Protein AF-A0A257X0N3-F1 (afdb_monomer)

Solvent-accessible surface area (backbone atoms only — not comparable to full-atom values): 8679 Å² total; per-residue (Å²): 99,72,48,79,52,80,58,44,54,53,43,71,97,50,69,66,50,40,52,50,29,27,50,37,21,27,49,42,13,68,72,66,23,26,45,32,34,62,52,40,80,41,34,26,38,21,41,20,48,51,27,13,46,76,48,73,23,52,75,47,61,56,64,61,88,92,50,68,88,67,71,74,70,57,48,59,53,55,50,52,50,54,50,50,35,42,70,70,61,78,46,66,76,75,59,66,41,79,26,59,92,53,72,47,47,69,58,52,51,51,52,55,46,33,34,74,74,68,77,37,52,72,71,61,57,60,55,57,44,74,28,71,44,54,66,63,43,49,51,53,42,54,50,36,64,74,69,67,67,59,79,88,84,85,133

Secondary structure (DSSP, 8-state):
-EEEE---SS--SSHHHHHHHHHHHHHHHHTT-EEEE----SHHHHHHHHHHHHTT--EEE---GGGTT--STHHHHHHHHHHHHHHTTS------EE-GGGTTHHHHHHHHHHHHTTSS-HHHHHTS-EESSHHHHHHHHHHHHHH--------

Sequence (155 aa):
MRVCVFCGSREGDRPLYRDAAAELGALIARAGHGVVYGGGNIGLMGIIADAALAAGGEVIGVIPRHLLDRGGFGTLDELCEILTWAQLGLHRKPCGVLNTEGYFDPLLAMFDHAVREGFLSIAHRQLMPSEHNAQRLLDRLLSAVVSGENSLHEA

Structure (mmCIF, N/CA/C/O backbone):
data_AF-A0A257X0N3-F1
#
_entry.id   AF-A0A257X0N3-F1
#
loop_
_atom_site.group_PDB
_atom_site.id
_atom_site.type_symbol
_atom_site.label_atom_id
_atom_site.label_alt_id
_atom_site.label_comp_id
_atom_site.label_asym_id
_atom_site.label_entity_id
_atom_site.label_seq_id
_atom_site.pdbx_PDB_ins_code
_atom_site.Cartn_x
_atom_site.Cartn_y
_atom_site.Cartn_z
_atom_site.occupancy
_atom_site.B_iso_or_equiv
_atom_site.auth_seq_id
_atom_site.auth_comp_id
_atom_site.auth_asym_id
_atom_site.auth_atom_id
_atom_site.pdbx_PDB_model_num
ATOM 1 N N . MET A 1 1 ? -7.033 3.189 15.914 1.00 91.25 1 MET A N 1
ATOM 2 C CA . MET A 1 1 ? -5.971 3.885 15.142 1.00 91.25 1 MET A CA 1
ATOM 3 C C . MET A 1 1 ? -6.415 3.993 13.689 1.00 91.25 1 MET A C 1
ATOM 5 O O . MET A 1 1 ? -7.530 3.575 13.396 1.00 91.25 1 MET A O 1
ATOM 9 N N . ARG A 1 2 ? -5.596 4.561 12.797 1.00 95.50 2 ARG A N 1
ATOM 10 C CA . ARG A 1 2 ? -5.898 4.624 11.361 1.00 95.50 2 ARG A CA 1
ATOM 11 C C . ARG A 1 2 ? -4.716 4.134 10.533 1.00 95.50 2 ARG A C 1
ATOM 13 O O . ARG A 1 2 ? -3.578 4.443 10.880 1.00 95.50 2 ARG A O 1
ATOM 20 N N . VAL A 1 3 ? -5.002 3.403 9.462 1.00 97.12 3 VAL A N 1
ATOM 21 C CA . VAL A 1 3 ? -4.021 2.901 8.495 1.00 97.12 3 VAL A CA 1
ATOM 22 C C . VAL A 1 3 ? -4.143 3.726 7.218 1.00 97.12 3 VAL A C 1
ATOM 24 O O . VAL A 1 3 ? -5.235 3.848 6.668 1.00 97.12 3 VAL A O 1
ATOM 27 N N . CYS A 1 4 ? -3.032 4.319 6.775 1.00 97.31 4 CYS A N 1
ATOM 28 C CA . CYS A 1 4 ? -2.969 5.019 5.493 1.00 97.31 4 CYS A CA 1
ATOM 29 C C . CYS A 1 4 ? -2.745 3.995 4.379 1.00 97.31 4 CYS A C 1
ATOM 31 O O . CYS A 1 4 ? -1.809 3.203 4.483 1.00 97.31 4 CYS A O 1
ATOM 33 N N . VAL A 1 5 ? -3.580 4.001 3.341 1.00 96.88 5 VAL A N 1
ATOM 34 C CA . VAL A 1 5 ? -3.462 3.073 2.212 1.00 96.88 5 VAL A CA 1
ATOM 35 C C . VAL A 1 5 ? -3.337 3.836 0.902 1.00 96.88 5 VAL A C 1
ATOM 37 O O . VAL A 1 5 ? -4.211 4.624 0.540 1.00 96.88 5 VAL A O 1
ATOM 40 N N . PHE A 1 6 ? -2.269 3.532 0.169 1.00 94.25 6 PHE A N 1
ATOM 41 C CA . PHE A 1 6 ? -2.059 3.952 -1.211 1.00 94.25 6 PHE A CA 1
ATOM 42 C C . PHE A 1 6 ? -2.362 2.767 -2.126 1.00 94.25 6 PHE A C 1
ATOM 44 O O . PHE A 1 6 ? -1.780 1.692 -1.978 1.00 94.25 6 PHE A O 1
ATOM 51 N N . CYS A 1 7 ? -3.304 2.930 -3.050 1.00 93.12 7 CYS A N 1
ATOM 52 C CA . CYS A 1 7 ? -3.652 1.901 -4.027 1.00 93.12 7 CYS A CA 1
ATOM 53 C C . CYS A 1 7 ? -4.192 2.543 -5.308 1.00 93.12 7 CYS A C 1
ATOM 55 O O . CYS A 1 7 ? -4.505 3.731 -5.339 1.00 93.12 7 CYS A O 1
ATOM 57 N N . GLY A 1 8 ? -4.256 1.767 -6.390 1.00 90.19 8 GLY A N 1
ATOM 58 C CA . GLY A 1 8 ? -4.599 2.299 -7.705 1.00 90.19 8 GLY A CA 1
ATOM 59 C C . GLY A 1 8 ? -6.065 2.725 -7.834 1.00 90.19 8 GLY A C 1
ATOM 60 O O . GLY A 1 8 ? -6.976 2.048 -7.361 1.00 90.19 8 GLY A O 1
ATOM 61 N N . SER A 1 9 ? -6.311 3.789 -8.600 1.00 89.38 9 SER A N 1
ATOM 62 C CA . SER A 1 9 ? -7.657 4.189 -9.050 1.00 89.38 9 SER A CA 1
ATOM 63 C C . SER A 1 9 ? -8.204 3.326 -10.201 1.00 89.38 9 SER A C 1
ATOM 65 O O . SER A 1 9 ? -9.287 3.573 -10.727 1.00 89.38 9 SER A O 1
ATOM 67 N N . ARG A 1 10 ? -7.475 2.268 -10.576 1.00 90.88 10 ARG A N 1
ATOM 68 C CA . ARG A 1 10 ? -7.907 1.179 -11.463 1.00 90.88 10 ARG A CA 1
ATOM 69 C C . ARG A 1 10 ? -7.787 -0.139 -10.712 1.00 90.88 10 ARG A C 1
ATOM 71 O O . ARG A 1 10 ? -6.924 -0.269 -9.856 1.00 90.88 10 ARG A O 1
ATOM 78 N N . GLU A 1 11 ? -8.607 -1.115 -11.074 1.00 92.94 11 GLU A N 1
ATOM 79 C CA . GLU A 1 11 ? -8.633 -2.438 -10.427 1.00 92.94 11 GLU A CA 1
ATOM 80 C C . GLU A 1 11 ? -7.494 -3.355 -10.882 1.00 92.94 11 GLU A C 1
ATOM 82 O O . GLU A 1 11 ? -7.155 -4.310 -10.193 1.00 92.94 11 GLU A O 1
ATOM 87 N N . GLY A 1 12 ? -6.903 -3.053 -12.041 1.00 90.75 12 GLY A N 1
ATOM 88 C CA . GLY A 1 12 ? -6.045 -3.980 -12.772 1.00 90.75 12 GLY A CA 1
ATOM 89 C C . GLY A 1 12 ? -6.859 -4.986 -13.591 1.00 90.75 12 GLY A C 1
ATOM 90 O O . GLY A 1 12 ? -8.086 -5.013 -13.534 1.00 90.75 12 GLY A O 1
ATOM 91 N N . ASP A 1 13 ? -6.162 -5.807 -14.375 1.00 92.44 13 ASP A N 1
ATOM 92 C CA . ASP A 1 13 ? -6.803 -6.755 -15.301 1.00 92.44 13 ASP A CA 1
ATOM 93 C C . ASP A 1 13 ? -7.111 -8.114 -14.648 1.00 92.44 13 ASP A C 1
ATOM 95 O O . ASP A 1 13 ? -7.796 -8.954 -15.230 1.00 92.44 13 ASP A O 1
ATOM 99 N N . ARG A 1 14 ? -6.591 -8.354 -13.435 1.00 94.75 14 ARG A N 1
ATOM 100 C CA . ARG A 1 14 ? -6.775 -9.603 -12.684 1.00 94.75 14 ARG A CA 1
ATOM 101 C C . ARG A 1 14 ? -7.638 -9.350 -11.437 1.00 94.75 14 ARG A C 1
ATOM 103 O O . ARG A 1 14 ? -7.314 -8.449 -10.664 1.00 94.75 14 ARG A O 1
ATOM 110 N N . PRO A 1 15 ? -8.671 -10.174 -11.174 1.00 95.12 15 PRO A N 1
ATOM 111 C CA . PRO A 1 15 ? -9.619 -9.953 -10.072 1.00 95.12 15 PRO A CA 1
ATOM 112 C C . PRO A 1 15 ? -8.977 -10.026 -8.680 1.00 95.12 15 PRO A C 1
ATOM 114 O O . PRO A 1 15 ? -9.417 -9.349 -7.760 1.00 95.12 15 PRO A O 1
ATOM 117 N N . LEU A 1 16 ? -7.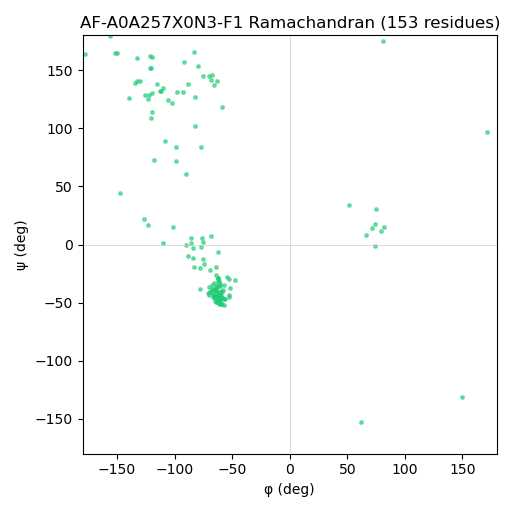873 -10.762 -8.545 1.00 95.56 16 LEU A N 1
ATOM 118 C CA . LEU A 1 16 ? -7.134 -10.906 -7.289 1.00 95.56 16 LEU A CA 1
ATOM 119 C C . LEU A 1 16 ? -6.709 -9.580 -6.641 1.00 95.56 16 LEU A C 1
ATOM 121 O O . LEU A 1 16 ? -6.569 -9.519 -5.424 1.00 95.56 16 LEU A O 1
ATOM 125 N N . TYR A 1 17 ?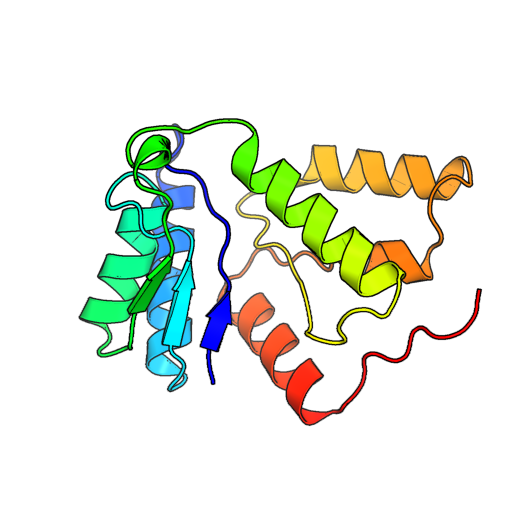 -6.493 -8.514 -7.421 1.00 96.44 17 TYR A N 1
ATOM 126 C CA . TYR A 1 17 ? -6.135 -7.210 -6.859 1.00 96.44 17 TYR A CA 1
ATOM 127 C C . TYR A 1 17 ? -7.326 -6.579 -6.139 1.00 96.44 17 TYR A C 1
ATOM 129 O O . TYR A 1 17 ? -7.173 -6.050 -5.037 1.00 96.44 17 TYR A O 1
ATOM 137 N N . ARG A 1 18 ? -8.521 -6.692 -6.733 1.00 96.88 18 ARG A N 1
ATOM 138 C CA . ARG A 1 18 ? -9.785 -6.304 -6.102 1.00 96.88 18 ARG A CA 1
ATOM 139 C C . ARG A 1 18 ? -10.021 -7.128 -4.840 1.00 96.88 18 ARG A C 1
ATOM 141 O O . ARG A 1 18 ? -10.339 -6.545 -3.808 1.00 96.88 18 ARG A O 1
ATOM 148 N N . ASP A 1 19 ? -9.823 -8.443 -4.904 1.00 97.62 19 ASP A N 1
ATOM 149 C CA . ASP A 1 19 ? -10.033 -9.328 -3.753 1.00 97.62 19 ASP A CA 1
ATOM 150 C C . ASP A 1 19 ? -9.089 -8.971 -2.596 1.00 97.62 19 ASP A C 1
ATOM 152 O O . ASP A 1 19 ? -9.535 -8.817 -1.460 1.00 97.62 19 ASP A O 1
ATOM 156 N N . ALA A 1 20 ? -7.808 -8.730 -2.889 1.00 97.75 20 ALA A N 1
ATOM 157 C CA . ALA A 1 20 ? -6.817 -8.321 -1.896 1.00 97.75 20 ALA A CA 1
ATOM 158 C C . ALA A 1 20 ? -7.122 -6.943 -1.278 1.00 97.75 20 ALA A C 1
ATOM 160 O O . ALA A 1 20 ? -6.969 -6.758 -0.069 1.00 97.75 20 ALA A O 1
ATOM 161 N N . ALA A 1 21 ? -7.576 -5.973 -2.081 1.00 97.94 21 ALA A N 1
ATOM 162 C CA . ALA A 1 21 ? -7.979 -4.658 -1.584 1.00 97.94 21 ALA A CA 1
ATOM 163 C C . ALA A 1 21 ? -9.215 -4.750 -0.675 1.00 97.94 21 ALA A C 1
ATOM 165 O O . ALA A 1 21 ? -9.236 -4.148 0.401 1.00 97.94 21 ALA A O 1
ATOM 166 N N . ALA A 1 22 ? -10.218 -5.539 -1.072 1.00 98.44 22 ALA A N 1
ATOM 167 C CA . ALA A 1 22 ? -11.415 -5.766 -0.272 1.00 98.44 22 ALA A CA 1
ATOM 168 C C . ALA A 1 22 ? -11.085 -6.487 1.045 1.00 98.44 22 ALA A C 1
ATOM 170 O O . ALA A 1 22 ? -11.547 -6.083 2.114 1.00 98.44 22 ALA A O 1
ATOM 171 N N . GLU A 1 23 ? -10.247 -7.526 0.984 1.00 98.56 23 GLU A N 1
ATOM 172 C CA . GLU A 1 23 ? -9.781 -8.257 2.161 1.00 98.56 23 GLU A CA 1
ATOM 173 C C . GLU A 1 23 ? -9.085 -7.313 3.146 1.00 98.56 23 GLU A C 1
ATOM 175 O O . GLU A 1 23 ? -9.481 -7.250 4.312 1.00 98.56 23 GLU A O 1
ATOM 180 N N . LEU A 1 24 ? -8.104 -6.533 2.680 1.00 98.56 24 LEU A N 1
ATOM 181 C CA . LEU A 1 24 ? -7.351 -5.611 3.526 1.00 98.56 24 LEU A CA 1
ATOM 182 C C . LEU A 1 24 ? -8.259 -4.567 4.195 1.00 98.56 24 LEU A C 1
ATOM 184 O O . LEU A 1 24 ? -8.147 -4.352 5.402 1.00 98.56 24 LEU A O 1
ATOM 188 N N . GLY A 1 25 ? -9.180 -3.951 3.447 1.00 98.50 25 GLY A N 1
ATOM 189 C CA . GLY A 1 25 ? -10.117 -2.962 3.995 1.00 98.50 25 GLY A CA 1
ATOM 190 C C . GLY A 1 25 ? -10.997 -3.546 5.097 1.00 98.50 25 GLY A C 1
ATOM 191 O O . GLY A 1 25 ? -11.113 -2.977 6.186 1.00 98.50 25 GLY A O 1
ATOM 192 N N . ALA A 1 26 ? -11.553 -4.734 4.855 1.00 98.81 26 ALA A N 1
ATOM 193 C CA . ALA A 1 26 ? -12.382 -5.421 5.834 1.00 98.81 26 ALA A CA 1
ATOM 194 C C . ALA A 1 26 ? -11.579 -5.878 7.067 1.00 98.81 26 ALA A C 1
ATOM 196 O O . ALA A 1 26 ? -12.099 -5.851 8.182 1.00 98.81 26 ALA A O 1
ATOM 197 N N . LEU A 1 27 ? -10.317 -6.284 6.898 1.00 98.69 27 LEU A N 1
ATOM 198 C CA . LEU A 1 27 ? -9.428 -6.646 8.005 1.00 98.69 27 LEU A CA 1
ATOM 199 C C . LEU A 1 27 ? -9.084 -5.449 8.893 1.00 98.69 27 LEU A C 1
ATOM 201 O O . LEU A 1 27 ? -9.192 -5.560 10.114 1.00 98.69 27 LEU A O 1
ATOM 205 N N . ILE A 1 28 ? -8.743 -4.300 8.301 1.00 98.56 28 ILE A N 1
ATOM 206 C CA . ILE A 1 28 ? -8.471 -3.059 9.044 1.00 98.56 28 ILE A CA 1
ATOM 207 C C . ILE A 1 28 ? -9.687 -2.679 9.902 1.00 98.56 28 ILE A C 1
ATOM 209 O O . ILE A 1 28 ? -9.546 -2.423 11.100 1.00 98.56 28 ILE A O 1
ATOM 213 N N . ALA A 1 29 ? -10.885 -2.712 9.312 1.00 98.44 29 ALA A N 1
ATOM 214 C CA . ALA A 1 29 ? -12.131 -2.408 10.010 1.00 98.44 29 ALA A CA 1
ATOM 215 C C . ALA A 1 29 ? -12.433 -3.406 11.140 1.00 98.44 29 ALA A C 1
ATOM 217 O O . ALA A 1 29 ? -12.695 -2.994 12.271 1.00 98.44 29 ALA A O 1
ATOM 218 N N . ARG A 1 30 ? -12.331 -4.717 10.874 1.00 98.31 30 ARG A N 1
ATOM 219 C CA . ARG A 1 30 ? -12.552 -5.770 11.884 1.00 98.31 30 ARG A CA 1
ATOM 220 C C . ARG A 1 30 ? -11.554 -5.711 13.040 1.00 98.31 30 ARG A C 1
ATOM 222 O O . ARG A 1 30 ? -11.913 -6.071 14.157 1.00 98.31 30 ARG A O 1
ATOM 229 N N . ALA A 1 31 ? -10.341 -5.219 12.799 1.00 97.44 31 ALA A N 1
ATOM 230 C CA . ALA A 1 31 ? -9.349 -4.945 13.838 1.00 97.44 31 ALA A CA 1
ATOM 231 C C . ALA A 1 31 ? -9.653 -3.670 14.663 1.00 97.44 31 ALA A C 1
ATOM 233 O O . ALA A 1 31 ? -8.877 -3.296 15.542 1.00 97.44 31 ALA A O 1
ATOM 234 N N . GLY A 1 32 ? -10.769 -2.978 14.404 1.00 97.81 32 GLY A N 1
ATOM 235 C CA . GLY A 1 32 ? -11.155 -1.752 15.107 1.00 97.81 32 GLY A CA 1
ATOM 236 C C . GLY A 1 32 ? -10.331 -0.533 14.684 1.00 97.81 32 GLY A C 1
ATOM 237 O O . GLY A 1 32 ? -10.043 0.354 15.499 1.00 97.81 32 GLY A O 1
ATOM 238 N N . HIS A 1 33 ? -9.863 -0.495 13.435 1.00 97.94 33 HIS A N 1
ATOM 239 C CA . HIS A 1 33 ? -9.066 0.603 12.889 1.00 97.94 33 HIS A CA 1
ATOM 240 C C . HIS A 1 33 ? -9.748 1.238 11.673 1.00 97.94 33 HIS A C 1
ATOM 242 O O . HIS A 1 33 ? -10.518 0.596 10.967 1.00 97.94 33 HIS A O 1
ATOM 248 N N . GLY A 1 34 ? -9.485 2.526 11.448 1.00 98.00 34 GLY A N 1
ATOM 249 C CA . GLY A 1 34 ? -10.002 3.257 10.289 1.00 98.00 34 GLY A CA 1
ATOM 250 C C . GLY A 1 34 ? -9.042 3.230 9.100 1.00 98.00 34 GLY A C 1
ATOM 251 O O . GLY A 1 34 ? -7.830 3.086 9.278 1.00 98.00 34 GLY A O 1
ATOM 252 N N . VAL A 1 35 ? -9.571 3.434 7.897 1.00 98.31 35 VAL A N 1
ATOM 253 C CA . VAL A 1 35 ? -8.795 3.617 6.663 1.00 98.31 35 VAL A CA 1
ATOM 254 C C . VAL A 1 35 ? -8.668 5.110 6.361 1.00 98.31 35 VAL A C 1
ATOM 256 O O . VAL A 1 35 ? -9.655 5.842 6.362 1.00 98.31 35 VAL A O 1
ATOM 259 N N . VAL A 1 36 ? -7.449 5.568 6.086 1.00 97.75 36 VAL A N 1
ATOM 260 C CA . VAL A 1 36 ? -7.173 6.878 5.480 1.00 97.75 36 VAL A CA 1
ATOM 261 C C . VAL A 1 36 ? -6.601 6.621 4.093 1.00 97.75 36 VAL A C 1
ATOM 263 O O . VAL A 1 36 ? -5.715 5.786 3.947 1.00 97.75 36 VAL A O 1
ATOM 266 N N . TYR A 1 37 ? -7.102 7.299 3.069 1.00 94.38 37 TYR A N 1
ATOM 267 C CA . TYR A 1 37 ? -6.657 7.076 1.691 1.00 94.38 37 TYR A CA 1
ATOM 268 C C . TYR A 1 37 ? -6.903 8.307 0.812 1.00 94.38 37 TYR A C 1
ATOM 270 O O . TYR A 1 37 ? -7.472 9.304 1.263 1.00 94.38 37 TYR A O 1
ATOM 278 N N . GLY A 1 38 ? -6.523 8.215 -0.463 1.00 88.06 38 GLY A N 1
ATOM 279 C CA . GLY A 1 38 ? -6.632 9.298 -1.444 1.00 88.06 38 GLY A CA 1
ATOM 280 C C . GLY A 1 38 ? -8.053 9.700 -1.865 1.00 88.06 38 GLY A C 1
ATOM 281 O O . GLY A 1 38 ? -8.185 10.470 -2.800 1.00 88.06 38 GLY A O 1
ATOM 282 N N . GLY A 1 39 ? -9.123 9.183 -1.248 1.00 86.00 39 GLY A N 1
ATOM 283 C CA . GLY A 1 39 ? -10.489 9.724 -1.378 1.00 86.00 39 GLY A CA 1
ATOM 284 C C . GLY A 1 39 ? -11.251 9.471 -2.688 1.00 86.00 39 GLY A C 1
ATOM 285 O O . GLY A 1 39 ? -12.399 9.898 -2.789 1.00 86.00 39 GLY A O 1
ATOM 286 N N . GLY A 1 40 ? -10.654 8.804 -3.677 1.00 85.12 40 GLY A N 1
ATOM 287 C CA . GLY A 1 40 ? -11.322 8.413 -4.925 1.00 85.12 40 GLY A CA 1
ATOM 288 C C . GLY A 1 40 ? -12.269 7.217 -4.754 1.00 85.12 40 GLY A C 1
ATOM 289 O O . GLY A 1 40 ? -11.976 6.291 -4.013 1.00 85.12 40 GLY A O 1
ATOM 290 N N . ASN A 1 41 ? -13.386 7.194 -5.482 1.00 84.44 41 ASN A N 1
ATOM 291 C CA . ASN A 1 41 ? -14.431 6.162 -5.364 1.00 84.44 41 ASN A CA 1
ATOM 292 C C . ASN A 1 41 ? -14.396 5.090 -6.475 1.00 84.44 41 ASN A C 1
ATOM 294 O O . ASN A 1 41 ? -15.366 4.358 -6.658 1.00 84.44 41 ASN A O 1
ATOM 298 N N . ILE A 1 42 ? -13.300 5.006 -7.231 1.00 88.31 42 ILE A N 1
ATOM 299 C CA . ILE A 1 42 ? -13.116 4.061 -8.342 1.00 88.31 42 ILE A CA 1
ATOM 300 C C . ILE A 1 42 ? -11.904 3.158 -8.106 1.00 88.31 42 ILE A C 1
ATOM 302 O O . ILE A 1 42 ? -11.026 3.471 -7.302 1.00 88.31 42 ILE A O 1
ATOM 306 N N . GLY A 1 43 ? -11.829 2.042 -8.832 1.00 92.75 43 GLY A N 1
ATOM 307 C CA . GLY A 1 43 ? -10.689 1.130 -8.755 1.00 92.75 43 GLY A CA 1
ATOM 308 C C . GLY A 1 43 ? -10.499 0.514 -7.370 1.00 92.75 43 GLY A C 1
ATOM 309 O O . GLY A 1 43 ? -11.451 0.379 -6.600 1.00 92.75 43 GLY A O 1
ATOM 310 N N . LEU A 1 44 ? -9.254 0.156 -7.039 1.00 95.06 44 LEU A N 1
ATOM 311 C CA . LEU A 1 44 ? -8.915 -0.438 -5.739 1.00 95.06 44 LEU A CA 1
ATOM 312 C C . LEU A 1 44 ? -9.202 0.513 -4.574 1.00 95.06 44 LEU A C 1
ATOM 314 O O . LEU A 1 44 ? -9.555 0.056 -3.491 1.00 95.06 44 LEU A O 1
ATOM 318 N N . MET A 1 45 ? -9.106 1.820 -4.818 1.00 94.31 45 MET A N 1
ATOM 319 C CA . MET A 1 45 ? -9.439 2.872 -3.859 1.00 94.31 45 MET A CA 1
ATOM 320 C C . MET A 1 45 ? -10.907 2.817 -3.413 1.00 94.31 45 MET A C 1
ATOM 322 O O . MET A 1 45 ? -11.181 2.820 -2.214 1.00 94.31 45 MET A O 1
ATOM 326 N N . GLY A 1 46 ? -11.845 2.698 -4.357 1.00 95.12 46 GLY A N 1
ATOM 327 C CA . GLY A 1 46 ? -13.258 2.494 -4.024 1.00 95.12 46 GLY A CA 1
ATOM 328 C C . GLY A 1 46 ? -13.481 1.162 -3.307 1.00 95.12 46 GLY A C 1
ATOM 329 O O . GLY A 1 46 ? -14.115 1.114 -2.259 1.00 95.12 46 GLY A O 1
ATOM 330 N N . ILE A 1 47 ? -12.865 0.092 -3.813 1.00 97.50 47 ILE A N 1
ATOM 331 C CA . ILE A 1 47 ? -13.025 -1.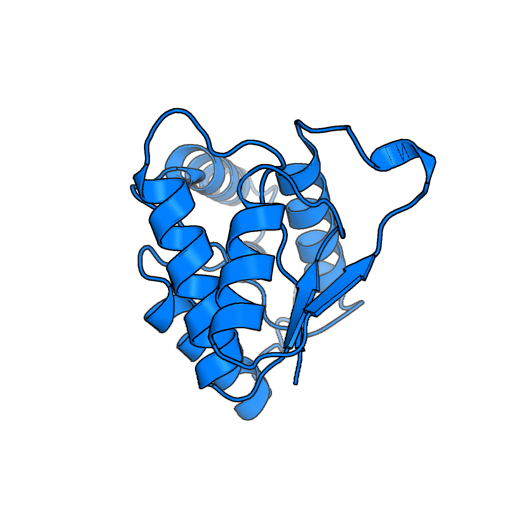265 -3.273 1.00 97.50 47 ILE A CA 1
ATOM 332 C C . ILE A 1 47 ? -12.599 -1.362 -1.804 1.00 97.50 47 ILE A C 1
ATOM 334 O O . ILE A 1 47 ? -13.321 -1.944 -0.994 1.00 97.50 47 ILE A O 1
ATOM 338 N N . ILE A 1 48 ? -11.437 -0.810 -1.441 1.00 97.88 48 ILE A N 1
ATOM 339 C CA . ILE A 1 48 ? -10.959 -0.874 -0.056 1.00 97.88 48 ILE A CA 1
ATOM 340 C C . ILE A 1 48 ? -11.837 -0.039 0.883 1.00 97.88 48 ILE A C 1
ATOM 342 O O . ILE A 1 48 ? -12.111 -0.469 2.005 1.00 97.88 48 ILE A O 1
ATOM 346 N N . ALA A 1 49 ? -12.305 1.126 0.421 1.00 97.81 49 ALA A N 1
ATOM 347 C CA . ALA A 1 49 ? -13.208 1.984 1.176 1.00 97.81 49 ALA A CA 1
ATOM 348 C C . ALA A 1 49 ? -14.554 1.285 1.423 1.00 97.81 49 ALA A C 1
ATOM 350 O O . ALA A 1 49 ? -14.993 1.194 2.570 1.00 97.81 49 ALA A O 1
ATOM 351 N N . ASP A 1 50 ? -15.160 0.723 0.377 1.00 98.31 50 ASP A N 1
ATOM 352 C CA . ASP A 1 50 ? -16.432 0.004 0.461 1.00 98.31 50 ASP A CA 1
ATOM 353 C C . ASP A 1 50 ? -16.331 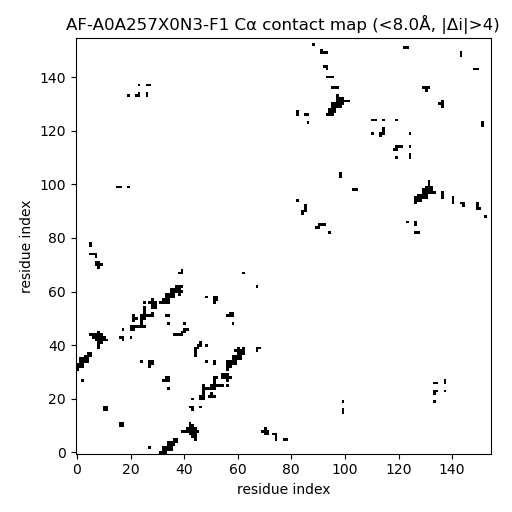-1.205 1.393 1.00 98.31 50 ASP A C 1
ATOM 355 O O . ASP A 1 50 ? -17.202 -1.416 2.238 1.00 98.31 50 ASP A O 1
ATOM 359 N N . ALA A 1 51 ? -15.247 -1.978 1.299 1.00 98.50 51 ALA A N 1
ATOM 360 C CA . ALA A 1 51 ? -15.041 -3.140 2.155 1.00 98.50 51 ALA A CA 1
ATOM 361 C C . ALA A 1 51 ? -14.846 -2.764 3.632 1.00 98.50 51 ALA A C 1
ATOM 363 O O . ALA A 1 51 ? -15.372 -3.446 4.516 1.00 98.50 51 ALA A O 1
ATOM 364 N N . ALA A 1 52 ? -14.130 -1.671 3.915 1.00 98.56 52 ALA A N 1
ATOM 365 C CA . ALA A 1 52 ? -13.974 -1.163 5.274 1.00 98.56 52 ALA A CA 1
ATOM 366 C C . ALA A 1 52 ? -15.314 -0.671 5.850 1.00 98.56 52 ALA A C 1
ATOM 368 O O . ALA A 1 52 ? -15.667 -1.041 6.971 1.00 98.56 52 ALA A O 1
ATOM 369 N N . LEU A 1 53 ? -16.090 0.095 5.074 1.00 98.38 53 LEU A N 1
ATOM 370 C CA . LEU A 1 53 ? -17.420 0.570 5.474 1.00 98.38 53 LEU A CA 1
ATOM 371 C C . LEU A 1 53 ? -18.394 -0.592 5.704 1.00 98.38 53 LEU A C 1
ATOM 373 O O . LEU A 1 53 ? -19.085 -0.623 6.721 1.00 98.38 53 LEU A O 1
ATOM 377 N N . ALA A 1 54 ? -18.420 -1.579 4.804 1.00 98.50 54 ALA A N 1
ATOM 378 C CA . ALA A 1 54 ? -19.273 -2.762 4.922 1.00 98.50 54 ALA A CA 1
ATOM 379 C C . ALA A 1 54 ? -18.948 -3.608 6.166 1.00 98.50 54 ALA A C 1
ATOM 381 O O . ALA A 1 54 ? -19.831 -4.252 6.729 1.00 98.50 54 ALA A O 1
ATOM 382 N N . ALA A 1 55 ? -17.694 -3.580 6.623 1.00 98.38 55 ALA A N 1
ATOM 383 C CA . ALA A 1 55 ? -17.252 -4.214 7.862 1.00 98.38 55 ALA A CA 1
ATOM 384 C C . ALA A 1 55 ? -17.446 -3.332 9.118 1.00 98.38 55 ALA A C 1
ATOM 386 O O . ALA A 1 55 ? -17.019 -3.724 10.204 1.00 98.38 55 ALA A O 1
ATOM 387 N N . GLY A 1 56 ? -18.089 -2.163 8.995 1.00 97.81 56 GLY A N 1
ATOM 388 C CA . GLY A 1 56 ? -18.379 -1.246 10.104 1.00 97.81 56 GLY A CA 1
ATOM 389 C C . GLY A 1 56 ? -17.222 -0.320 10.499 1.00 97.81 56 GLY A C 1
ATOM 390 O O . GLY A 1 56 ? -17.247 0.250 11.589 1.00 97.81 56 GLY A O 1
ATOM 391 N N . GLY A 1 57 ? -16.200 -0.186 9.650 1.00 97.38 57 GLY A N 1
ATOM 392 C CA . GLY A 1 57 ? -15.041 0.676 9.880 1.00 97.38 57 GLY A CA 1
ATOM 393 C C . GLY A 1 57 ? -15.266 2.145 9.506 1.00 97.38 57 GLY A C 1
ATOM 394 O O . GLY A 1 57 ? -16.202 2.502 8.795 1.00 97.38 57 GLY A O 1
ATOM 395 N N . GLU A 1 58 ? -14.360 3.010 9.966 1.00 98.12 58 GLU A N 1
ATOM 396 C CA . GLU A 1 58 ? -14.293 4.423 9.567 1.00 98.12 58 GLU A CA 1
ATOM 397 C C . GLU A 1 58 ? -13.420 4.576 8.312 1.00 98.12 58 GLU A C 1
ATOM 399 O O . GLU A 1 58 ? -12.336 3.994 8.239 1.00 98.12 58 GLU A O 1
ATOM 404 N N . VAL A 1 59 ? -13.848 5.405 7.356 1.00 98.00 59 VAL A N 1
ATOM 405 C CA . VAL A 1 59 ? -13.054 5.758 6.169 1.00 98.00 59 VAL A CA 1
ATOM 406 C C . VAL A 1 59 ? -12.934 7.273 6.049 1.00 98.00 59 VAL A C 1
ATOM 408 O O . VAL A 1 59 ? -13.933 7.989 6.069 1.00 98.00 59 VAL A O 1
ATOM 411 N N . ILE A 1 60 ? -11.704 7.760 5.888 1.00 97.19 60 ILE A N 1
ATOM 412 C CA . ILE A 1 60 ? -11.390 9.170 5.649 1.00 97.19 60 ILE A CA 1
ATOM 413 C C . ILE A 1 60 ? -10.679 9.293 4.301 1.00 97.19 60 ILE A C 1
ATOM 415 O O . ILE A 1 60 ? -9.557 8.816 4.126 1.00 97.19 60 ILE A O 1
ATOM 419 N N . GLY A 1 61 ? -11.332 9.957 3.350 1.00 93.88 61 GLY A N 1
ATOM 420 C CA . GLY A 1 61 ? -10.750 10.306 2.057 1.00 93.88 61 GLY A CA 1
ATOM 421 C C . GLY A 1 61 ? -10.124 11.698 2.071 1.00 93.88 61 GLY A C 1
ATOM 422 O O . GLY A 1 61 ? -10.772 12.658 2.486 1.00 93.88 61 GLY A O 1
ATOM 423 N N . VAL A 1 62 ? -8.889 11.819 1.586 1.00 91.31 62 VAL A N 1
ATOM 424 C CA . VAL A 1 62 ? -8.204 13.104 1.396 1.00 91.31 62 VAL A CA 1
ATOM 425 C C . VAL A 1 62 ? -7.859 13.252 -0.079 1.00 91.31 62 VAL A C 1
ATOM 427 O O . VAL A 1 62 ? -6.981 12.557 -0.576 1.00 91.31 62 VAL A O 1
ATOM 430 N N . ILE A 1 63 ? -8.546 14.159 -0.779 1.00 86.31 63 ILE A N 1
ATOM 431 C CA . ILE A 1 63 ? -8.325 14.379 -2.210 1.00 86.31 63 ILE A CA 1
ATOM 432 C C . ILE A 1 63 ? -8.363 15.870 -2.572 1.00 86.31 63 ILE A C 1
ATOM 434 O O . ILE A 1 63 ? -9.340 16.564 -2.269 1.00 86.31 63 ILE A O 1
ATOM 438 N N . PRO A 1 64 ? -7.323 16.406 -3.234 1.00 81.69 64 PRO A N 1
ATOM 439 C CA . PRO A 1 64 ? -7.402 17.717 -3.864 1.00 81.69 64 PRO A CA 1
ATOM 440 C C . PRO A 1 64 ? -8.445 17.712 -4.986 1.00 81.69 64 PRO A C 1
ATOM 442 O O . PRO A 1 64 ? -8.513 16.771 -5.776 1.00 81.69 64 PRO A O 1
ATOM 445 N N . ARG A 1 65 ? -9.216 18.800 -5.130 1.00 77.75 65 ARG A N 1
ATOM 446 C CA . ARG A 1 65 ? -10.307 18.890 -6.128 1.00 77.75 65 ARG A CA 1
ATOM 447 C C . ARG A 1 65 ? -9.872 18.559 -7.561 1.00 77.75 65 ARG A C 1
ATOM 449 O O . ARG A 1 65 ? -10.679 18.075 -8.341 1.00 77.75 65 ARG A O 1
ATOM 456 N N . HIS A 1 66 ? -8.617 18.820 -7.920 1.00 78.81 66 HIS A N 1
ATOM 457 C CA . HIS A 1 66 ? -8.107 18.591 -9.274 1.00 78.81 66 HIS A CA 1
ATOM 4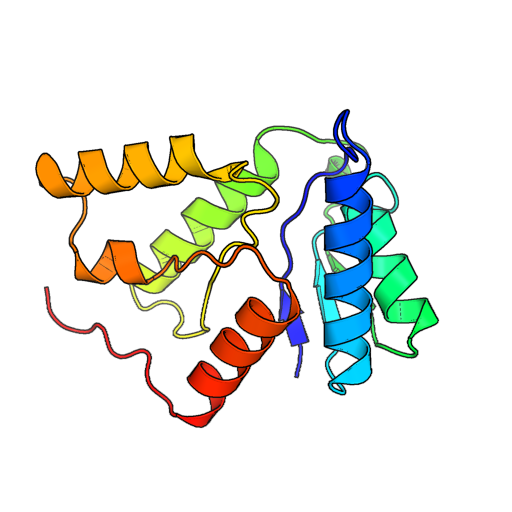58 C C . HIS A 1 66 ? -7.643 17.142 -9.548 1.00 78.81 66 HIS A C 1
ATOM 460 O O . HIS A 1 66 ? -7.219 16.863 -10.669 1.00 78.81 66 HIS A O 1
ATOM 466 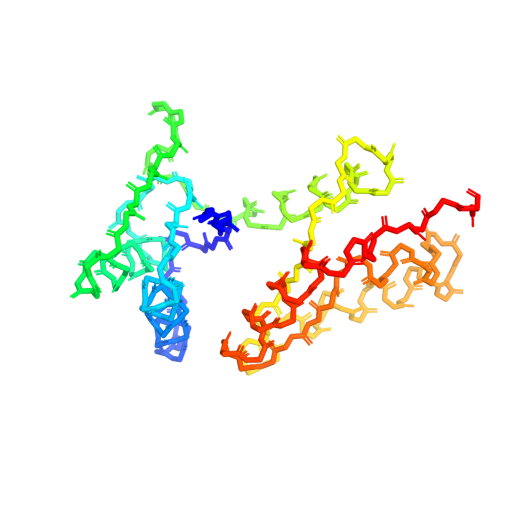N N . LEU A 1 67 ? -7.672 16.235 -8.558 1.00 73.31 67 LEU A N 1
ATOM 467 C CA . LEU A 1 67 ? -7.239 14.829 -8.696 1.00 73.31 67 LEU A CA 1
ATOM 468 C C . LEU A 1 67 ? -8.375 13.803 -8.645 1.00 73.31 67 LEU A C 1
ATOM 470 O O . LEU A 1 67 ? -8.086 12.618 -8.774 1.00 73.31 67 LEU A O 1
ATOM 474 N N . LEU A 1 68 ? -9.633 14.241 -8.511 1.00 67.19 68 LEU A N 1
ATOM 475 C CA . LEU A 1 68 ? -10.806 13.367 -8.344 1.00 67.19 68 LEU A CA 1
ATOM 476 C C . LEU A 1 68 ? -10.886 12.195 -9.341 1.00 67.19 68 LEU A C 1
ATOM 478 O O . LEU A 1 68 ? -11.310 11.117 -8.941 1.00 67.19 68 LEU A O 1
ATOM 482 N N . ASP A 1 69 ? -10.366 12.362 -10.564 1.00 57.78 69 ASP A N 1
ATOM 483 C CA . ASP A 1 69 ? -10.486 11.368 -11.640 1.00 57.78 69 ASP A CA 1
ATOM 484 C C . ASP A 1 69 ? -9.145 10.945 -12.286 1.00 57.78 69 ASP A C 1
ATOM 486 O O . ASP A 1 69 ? -9.119 10.498 -13.435 1.00 57.78 69 ASP A O 1
ATOM 490 N N . ARG A 1 70 ? -7.994 11.115 -11.612 1.00 59.94 70 ARG A N 1
ATOM 491 C CA . ARG A 1 70 ? -6.670 10.808 -12.205 1.00 59.94 70 ARG A CA 1
ATOM 492 C C . ARG A 1 70 ? -6.011 9.578 -11.576 1.00 59.94 70 ARG A C 1
ATOM 494 O O . ARG A 1 70 ? -5.970 9.426 -10.363 1.00 59.94 70 ARG A O 1
ATOM 501 N N . GLY A 1 71 ? -5.468 8.698 -12.418 1.00 60.75 71 GLY A N 1
ATOM 502 C CA . GLY A 1 71 ? -4.724 7.494 -12.027 1.00 60.75 71 GLY A CA 1
ATOM 503 C C . GLY A 1 71 ? -3.416 7.341 -12.793 1.00 60.75 71 GLY A C 1
ATOM 504 O O . GLY A 1 71 ? -3.258 7.934 -13.857 1.00 60.75 71 GLY A O 1
ATOM 505 N N . GLY A 1 72 ? -2.479 6.547 -12.269 1.00 73.38 72 GLY A N 1
ATOM 506 C CA . GLY A 1 72 ? -1.185 6.291 -12.910 1.00 73.38 72 GLY A CA 1
ATOM 507 C C . GLY A 1 72 ? -0.075 6.030 -11.894 1.00 73.38 72 GLY A C 1
ATOM 508 O O . GLY A 1 72 ? -0.267 5.261 -10.958 1.00 73.38 72 GLY A O 1
ATOM 509 N N . PHE A 1 73 ? 1.065 6.708 -12.059 1.00 80.44 73 PHE A N 1
ATOM 510 C CA . PHE A 1 73 ? 2.261 6.575 -11.212 1.00 80.44 73 PHE A CA 1
ATOM 511 C C . PHE A 1 73 ? 2.074 6.964 -9.732 1.00 80.44 73 PHE A C 1
ATOM 513 O O . PHE A 1 73 ? 2.985 6.735 -8.943 1.00 80.44 73 PHE A O 1
ATOM 520 N N . GLY A 1 74 ? 0.911 7.506 -9.347 1.00 83.88 74 GLY A N 1
ATOM 521 C CA . GLY A 1 74 ? 0.654 8.046 -8.007 1.00 83.88 74 GLY A CA 1
ATOM 522 C C . GLY A 1 74 ? 0.977 7.078 -6.869 1.00 83.88 74 GLY A C 1
ATOM 523 O O . GLY A 1 74 ? 1.690 7.452 -5.953 1.00 83.88 74 GLY A O 1
ATOM 524 N N . THR A 1 75 ? 0.577 5.804 -6.969 1.00 83.94 75 THR A N 1
ATOM 525 C CA . THR A 1 75 ? 0.866 4.820 -5.907 1.00 83.94 75 THR A CA 1
ATOM 526 C C . THR A 1 75 ? 2.368 4.621 -5.668 1.00 83.94 75 THR A C 1
ATOM 528 O O . THR A 1 75 ? 2.778 4.381 -4.536 1.00 83.94 75 THR A O 1
ATOM 531 N N . LEU A 1 76 ? 3.197 4.706 -6.715 1.00 87.44 76 LEU A N 1
ATOM 532 C CA . LEU A 1 76 ? 4.652 4.582 -6.574 1.00 87.44 76 LEU A CA 1
ATOM 533 C C . LEU A 1 76 ? 5.284 5.871 -6.045 1.00 87.44 76 LEU A C 1
ATOM 535 O O . LEU A 1 76 ? 6.198 5.797 -5.230 1.00 87.44 76 LEU A O 1
ATOM 539 N N . ASP A 1 77 ? 4.789 7.026 -6.488 1.00 89.94 77 ASP A N 1
ATOM 540 C CA . ASP A 1 77 ? 5.218 8.341 -6.004 1.00 89.94 77 ASP A CA 1
ATOM 541 C C . ASP A 1 77 ? 4.970 8.481 -4.492 1.00 89.94 77 ASP A C 1
ATOM 543 O O . ASP A 1 77 ? 5.904 8.712 -3.726 1.00 89.94 77 ASP A O 1
ATOM 547 N N . GLU A 1 78 ? 3.746 8.185 -4.046 1.00 90.94 78 GLU A N 1
ATOM 548 C CA . GLU A 1 78 ? 3.342 8.211 -2.634 1.00 90.94 78 GLU A CA 1
ATOM 549 C C . GLU A 1 78 ? 4.157 7.226 -1.781 1.00 90.94 78 GLU A C 1
ATOM 551 O O . GLU A 1 78 ? 4.602 7.557 -0.680 1.00 90.94 78 GLU A O 1
ATOM 556 N N . LEU A 1 79 ? 4.394 6.010 -2.290 1.00 91.19 79 LEU A N 1
ATOM 557 C CA . LEU A 1 79 ? 5.215 5.010 -1.606 1.00 91.19 79 LEU A CA 1
ATOM 558 C C . LEU A 1 79 ? 6.653 5.506 -1.409 1.00 91.19 79 LEU A C 1
ATOM 560 O O . LEU A 1 79 ? 7.173 5.458 -0.293 1.00 91.19 79 LEU A O 1
ATOM 564 N N . CYS A 1 80 ? 7.298 5.981 -2.475 1.00 93.56 80 CYS A N 1
ATOM 565 C CA . CYS A 1 80 ? 8.673 6.471 -2.419 1.00 93.56 80 CYS A CA 1
ATOM 566 C C . CYS A 1 80 ? 8.807 7.712 -1.528 1.00 93.56 80 CYS A C 1
ATOM 568 O O . CYS A 1 80 ? 9.787 7.823 -0.787 1.00 93.56 80 CYS A O 1
ATOM 570 N N . GLU A 1 81 ? 7.829 8.620 -1.551 1.00 94.62 81 GLU A N 1
ATOM 571 C CA . GLU A 1 81 ? 7.829 9.812 -0.701 1.00 94.62 81 GLU A CA 1
ATOM 572 C C . GLU A 1 81 ? 7.778 9.436 0.785 1.00 94.62 81 GLU A C 1
ATOM 574 O O . GLU A 1 81 ? 8.626 9.872 1.568 1.00 94.62 81 GLU A O 1
ATOM 579 N N . ILE A 1 82 ? 6.854 8.553 1.172 1.00 94.56 82 ILE A N 1
ATOM 580 C CA . ILE A 1 82 ? 6.718 8.110 2.565 1.00 94.56 82 ILE A CA 1
ATOM 581 C C . ILE A 1 82 ? 7.951 7.329 3.036 1.00 94.56 82 ILE A C 1
ATOM 583 O O . ILE A 1 82 ? 8.417 7.530 4.159 1.00 94.56 82 ILE A O 1
ATOM 587 N N . LEU A 1 83 ? 8.546 6.487 2.188 1.00 93.81 83 LEU A N 1
ATOM 588 C CA . LEU A 1 83 ? 9.804 5.813 2.529 1.00 93.81 83 LEU A CA 1
ATOM 589 C C . LEU A 1 83 ? 10.962 6.804 2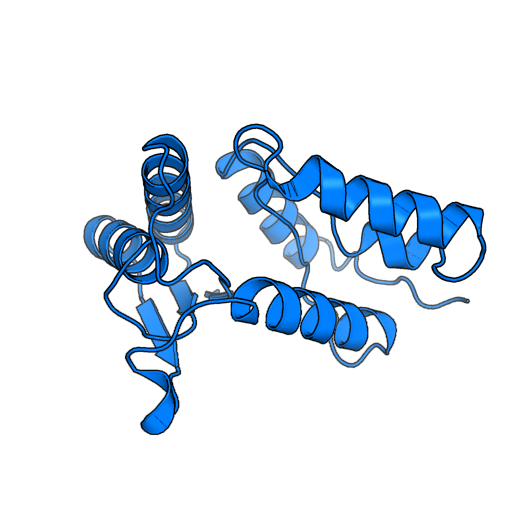.693 1.00 93.81 83 LEU A C 1
ATOM 591 O O . LEU A 1 83 ? 11.764 6.659 3.615 1.00 93.81 83 LEU A O 1
ATOM 595 N N . THR A 1 84 ? 11.020 7.841 1.857 1.00 95.19 84 THR A N 1
ATOM 596 C CA . THR A 1 84 ? 12.012 8.916 1.988 1.00 95.19 84 THR A CA 1
ATOM 597 C C . THR A 1 84 ? 11.835 9.661 3.312 1.00 95.19 84 THR A C 1
ATOM 599 O O . THR A 1 84 ? 12.812 9.918 4.013 1.00 95.19 84 THR A O 1
ATOM 602 N N . TRP A 1 85 ? 10.599 9.971 3.711 1.00 96.06 85 TRP A N 1
ATOM 603 C CA . TRP A 1 85 ? 10.328 10.629 4.993 1.00 96.06 85 TRP A CA 1
ATOM 604 C C . TRP A 1 85 ? 10.700 9.747 6.187 1.00 96.06 85 TRP A C 1
ATOM 606 O O . TRP A 1 85 ? 11.248 10.257 7.167 1.00 96.06 85 TRP A O 1
ATOM 616 N N . ALA A 1 86 ? 10.447 8.438 6.101 1.00 92.50 86 ALA A N 1
ATOM 617 C CA . ALA A 1 86 ? 10.883 7.471 7.104 1.00 92.50 86 ALA A CA 1
ATOM 618 C C . ALA A 1 86 ? 12.415 7.431 7.219 1.00 92.50 86 ALA A C 1
ATOM 620 O O . ALA A 1 86 ? 12.947 7.524 8.323 1.00 92.50 86 ALA A O 1
ATOM 621 N N . GLN A 1 87 ? 13.121 7.371 6.085 1.00 92.94 87 GLN A N 1
ATOM 622 C CA . GLN A 1 87 ? 14.584 7.422 6.023 1.00 92.94 87 GLN A CA 1
ATOM 623 C C . GLN A 1 87 ? 15.145 8.714 6.641 1.00 92.94 87 GLN A C 1
ATOM 625 O O . GLN A 1 87 ? 16.136 8.675 7.362 1.00 92.94 87 GLN A O 1
ATOM 630 N N . LEU A 1 88 ? 14.510 9.862 6.390 1.00 93.75 88 LEU A N 1
ATOM 631 C CA . LEU A 1 88 ? 14.917 11.156 6.952 1.00 93.75 88 LEU A CA 1
ATOM 632 C C . LEU A 1 88 ? 14.502 11.343 8.424 1.00 93.75 88 LEU A C 1
ATOM 634 O O . LEU A 1 88 ? 14.786 12.385 9.013 1.00 93.75 88 LEU A O 1
ATOM 638 N N . GLY A 1 89 ? 13.805 10.373 9.025 1.00 91.44 89 GLY A N 1
ATOM 639 C CA . GLY A 1 89 ? 13.321 10.454 10.404 1.00 91.44 89 GLY A CA 1
ATOM 640 C C . GLY A 1 89 ? 12.159 11.432 10.616 1.00 91.44 89 GLY A C 1
ATOM 641 O O . GLY A 1 89 ? 11.829 11.747 11.759 1.00 91.44 89 GLY A O 1
ATOM 642 N N . LEU A 1 90 ? 11.505 11.901 9.547 1.00 93.62 90 LEU A N 1
ATOM 643 C CA . LEU A 1 90 ? 10.348 12.805 9.631 1.00 93.62 90 LEU A CA 1
ATOM 644 C C . LEU A 1 90 ? 9.110 12.106 10.213 1.00 93.62 90 LEU A C 1
ATOM 646 O O . LEU A 1 90 ? 8.214 12.754 10.757 1.00 93.62 90 LEU A O 1
ATOM 650 N N . HIS A 1 91 ? 9.061 10.776 10.138 1.00 93.19 91 HIS A N 1
ATOM 651 C CA . HIS A 1 91 ? 8.129 9.961 10.906 1.00 93.19 91 HIS A CA 1
ATOM 652 C C . HIS A 1 91 ? 8.707 8.585 11.223 1.00 93.19 91 HIS A C 1
ATOM 654 O O . HIS A 1 91 ? 9.639 8.109 10.588 1.00 93.19 91 HIS A O 1
ATOM 660 N N . ARG A 1 92 ? 8.068 7.901 12.177 1.00 90.06 92 ARG A N 1
ATOM 661 C CA . ARG A 1 92 ? 8.434 6.543 12.621 1.00 90.06 92 ARG A CA 1
ATOM 662 C C . ARG A 1 92 ? 7.280 5.547 12.490 1.00 90.06 92 ARG A C 1
ATOM 664 O O . ARG A 1 92 ? 7.292 4.489 13.106 1.00 90.06 92 ARG A O 1
ATOM 671 N N . LYS A 1 93 ? 6.255 5.893 11.708 1.00 93.56 93 LYS A N 1
ATOM 672 C CA . LYS A 1 93 ? 5.120 5.007 11.417 1.00 93.56 93 LYS A CA 1
ATOM 673 C C . LYS A 1 93 ? 5.604 3.801 10.597 1.00 93.56 93 LYS A C 1
ATOM 675 O O . LYS A 1 93 ? 6.408 4.016 9.691 1.00 93.56 93 LYS A O 1
ATOM 680 N N . PRO A 1 94 ? 5.150 2.573 10.894 1.00 94.38 94 PRO A N 1
ATOM 681 C CA . PRO A 1 94 ? 5.524 1.406 10.111 1.00 94.38 94 PRO A CA 1
ATOM 682 C C . PRO A 1 94 ? 4.902 1.475 8.715 1.00 94.38 94 PRO A C 1
ATOM 684 O O . PRO A 1 94 ? 3.757 1.903 8.548 1.00 94.38 94 PRO A O 1
ATOM 687 N N . CYS A 1 95 ? 5.671 1.036 7.725 1.00 95.19 95 CYS A N 1
ATOM 688 C CA . CYS A 1 95 ? 5.272 0.961 6.325 1.00 95.19 95 CYS A CA 1
ATOM 689 C C . CYS A 1 95 ? 5.356 -0.490 5.848 1.00 95.19 95 CYS A C 1
ATOM 691 O O . CYS A 1 95 ? 6.012 -1.324 6.470 1.00 95.19 95 CYS A O 1
ATOM 693 N N . GLY A 1 96 ? 4.678 -0.801 4.748 1.00 95.19 96 GLY A N 1
ATOM 694 C CA . GLY A 1 96 ? 4.736 -2.122 4.140 1.00 95.19 96 GLY A CA 1
ATOM 695 C C . GLY A 1 96 ? 3.912 -2.203 2.864 1.00 95.19 96 GLY A C 1
ATOM 696 O O . GLY A 1 96 ? 3.086 -1.334 2.589 1.00 95.19 96 GLY A O 1
ATOM 697 N N . VAL A 1 97 ? 4.165 -3.246 2.082 1.00 96.81 97 VAL A N 1
ATOM 698 C CA . VAL A 1 97 ? 3.564 -3.454 0.764 1.00 96.81 97 VAL A CA 1
ATOM 699 C C . VAL A 1 97 ? 2.827 -4.788 0.731 1.00 96.81 97 VAL A C 1
ATOM 701 O O . VAL A 1 97 ? 3.395 -5.832 1.059 1.00 96.81 97 VAL A O 1
ATOM 704 N N . LEU A 1 98 ? 1.565 -4.757 0.295 1.00 97.50 98 LEU A N 1
ATOM 705 C CA . LEU A 1 98 ? 0.794 -5.961 -0.008 1.00 97.50 98 LEU A CA 1
ATOM 706 C C . LEU A 1 98 ? 1.162 -6.440 -1.415 1.00 97.50 98 LEU A C 1
ATOM 708 O O . LEU A 1 98 ? 0.729 -5.871 -2.415 1.00 97.50 98 LEU A O 1
ATOM 712 N N . ASN A 1 99 ? 2.000 -7.468 -1.490 1.00 97.12 99 ASN A N 1
ATOM 713 C CA . ASN A 1 99 ? 2.576 -7.977 -2.726 1.00 97.12 99 ASN A CA 1
ATOM 714 C C . ASN A 1 99 ? 1.713 -9.066 -3.369 1.00 97.12 99 ASN A C 1
ATOM 716 O O . ASN A 1 99 ? 2.133 -10.215 -3.507 1.00 97.12 99 ASN A O 1
ATOM 720 N N . THR A 1 100 ? 0.478 -8.734 -3.737 1.00 95.81 100 THR A N 1
ATOM 721 C CA . THR A 1 100 ? -0.459 -9.719 -4.287 1.00 95.81 100 THR A CA 1
ATOM 722 C C . THR A 1 100 ? 0.107 -10.361 -5.556 1.00 95.81 100 THR A C 1
ATOM 724 O O . THR A 1 100 ? 0.367 -9.671 -6.543 1.00 95.81 100 THR A O 1
ATOM 727 N N . GLU A 1 101 ? 0.311 -11.682 -5.519 1.00 94.38 101 GLU A N 1
ATOM 728 C CA . GLU A 1 101 ? 0.855 -12.475 -6.634 1.00 94.38 101 GLU A CA 1
ATOM 729 C C . GLU A 1 101 ? 2.165 -11.923 -7.231 1.00 94.38 101 GLU A C 1
ATOM 731 O O . GLU A 1 101 ? 2.380 -11.999 -8.440 1.00 94.38 101 GLU A O 1
ATOM 736 N N . GLY A 1 102 ? 3.028 -11.328 -6.400 1.00 96.25 102 GLY A N 1
ATOM 737 C CA . GLY A 1 102 ? 4.344 -10.851 -6.838 1.00 96.25 102 GLY A CA 1
ATOM 738 C C . GLY A 1 102 ? 4.308 -9.578 -7.688 1.00 96.25 102 GLY A C 1
ATOM 739 O O . GLY A 1 102 ? 5.282 -9.265 -8.368 1.00 96.25 102 GLY A O 1
ATOM 740 N N . TYR A 1 103 ? 3.204 -8.819 -7.673 1.00 94.75 103 TYR A N 1
ATOM 741 C CA . TYR A 1 103 ? 3.077 -7.574 -8.444 1.00 94.75 103 TYR A CA 1
ATOM 742 C C . TYR A 1 103 ? 4.243 -6.593 -8.222 1.00 94.75 103 TYR A C 1
ATOM 744 O O . TYR A 1 103 ? 4.698 -5.945 -9.164 1.00 94.75 103 TYR A O 1
ATOM 752 N N . PHE A 1 104 ? 4.751 -6.501 -6.993 1.00 96.12 104 PHE A N 1
ATOM 753 C CA . PHE A 1 104 ? 5.864 -5.630 -6.628 1.00 96.12 104 PHE A CA 1
ATOM 754 C C . PHE A 1 104 ? 7.241 -6.292 -6.759 1.00 96.12 104 PHE A C 1
ATOM 756 O O . PHE A 1 104 ? 8.234 -5.606 -6.532 1.00 96.12 104 PHE A O 1
ATOM 763 N N . ASP A 1 105 ? 7.353 -7.562 -7.162 1.00 97.69 105 ASP A N 1
ATOM 764 C CA . ASP A 1 105 ? 8.648 -8.252 -7.291 1.00 97.69 105 ASP A CA 1
ATOM 765 C C . ASP A 1 105 ? 9.654 -7.481 -8.164 1.00 97.69 105 ASP A C 1
ATOM 767 O O . ASP A 1 105 ? 10.801 -7.324 -7.735 1.00 97.69 105 ASP A O 1
ATOM 771 N N . PRO A 1 106 ? 9.273 -6.908 -9.329 1.00 97.44 106 PRO A N 1
ATOM 772 C CA . PRO A 1 106 ? 10.206 -6.111 -10.125 1.00 97.44 106 PRO A CA 1
ATOM 773 C C . PRO A 1 106 ? 10.696 -4.851 -9.398 1.00 97.44 106 PRO A C 1
ATOM 775 O O . PRO A 1 106 ? 11.864 -4.482 -9.516 1.00 97.44 106 PRO A O 1
ATOM 778 N N . LEU A 1 107 ? 9.825 -4.201 -8.618 1.00 95.12 107 LEU A N 1
ATOM 779 C CA . LEU A 1 107 ? 10.180 -3.017 -7.832 1.00 95.12 107 LEU A CA 1
ATOM 780 C C . LEU A 1 107 ? 11.106 -3.386 -6.666 1.00 95.12 107 LEU A C 1
ATOM 782 O O . LEU A 1 107 ? 12.103 -2.709 -6.423 1.00 95.12 107 LEU A O 1
ATOM 786 N N . LEU A 1 108 ? 10.801 -4.482 -5.969 1.00 96.12 108 LEU A N 1
ATOM 787 C CA . LEU A 1 108 ? 11.631 -5.013 -4.889 1.00 96.12 108 LEU A CA 1
ATOM 788 C C . LEU A 1 108 ? 13.028 -5.363 -5.412 1.00 96.12 108 LEU A C 1
ATOM 790 O O . LEU A 1 108 ? 14.018 -4.945 -4.817 1.00 96.12 108 LEU A O 1
ATOM 794 N N . ALA A 1 109 ? 13.111 -6.019 -6.573 1.00 97.81 109 ALA A N 1
ATOM 795 C CA . ALA A 1 109 ? 14.374 -6.341 -7.229 1.00 97.81 109 ALA A CA 1
ATOM 796 C C . ALA A 1 109 ? 15.172 -5.088 -7.635 1.00 97.81 109 ALA A C 1
ATOM 798 O O . ALA A 1 109 ? 16.402 -5.084 -7.536 1.00 97.81 109 ALA A O 1
ATOM 799 N N . MET A 1 110 ? 14.498 -4.014 -8.060 1.00 97.50 110 MET A N 1
ATOM 800 C CA . MET A 1 110 ? 15.141 -2.726 -8.341 1.00 97.50 110 MET A CA 1
ATOM 801 C C . MET A 1 110 ? 15.770 -2.127 -7.078 1.00 97.50 110 MET A C 1
ATOM 803 O O . MET A 1 110 ? 16.911 -1.669 -7.122 1.00 97.50 110 MET A O 1
ATOM 807 N N . PHE A 1 111 ? 15.074 -2.157 -5.941 1.00 95.81 111 PHE A N 1
ATOM 808 C CA . PHE A 1 111 ? 15.644 -1.671 -4.684 1.00 95.81 111 PHE A CA 1
ATOM 809 C C . PHE A 1 111 ? 16.753 -2.576 -4.150 1.00 95.81 111 PHE A C 1
ATOM 811 O O . PHE A 1 111 ? 17.755 -2.071 -3.650 1.00 95.81 111 PHE A O 1
ATOM 818 N N . ASP A 1 112 ? 16.641 -3.892 -4.313 1.00 97.00 112 ASP A N 1
ATOM 819 C CA . ASP A 1 112 ? 17.717 -4.825 -3.967 1.00 97.00 112 ASP A CA 1
ATOM 820 C C . ASP A 1 112 ? 18.958 -4.584 -4.843 1.00 97.00 112 ASP A C 1
ATOM 822 O O . ASP A 1 112 ? 20.096 -4.672 -4.379 1.00 97.00 112 ASP A O 1
ATOM 826 N N . HIS A 1 113 ? 18.765 -4.221 -6.113 1.00 98.19 113 HIS A N 1
ATOM 827 C CA . HIS A 1 113 ? 19.850 -3.757 -6.969 1.00 98.19 113 HIS A CA 1
ATOM 828 C C . HIS A 1 113 ? 20.446 -2.437 -6.471 1.00 98.19 113 HIS A C 1
ATOM 830 O O . HIS A 1 113 ? 21.660 -2.368 -6.325 1.00 98.19 113 HIS A O 1
ATOM 836 N N . ALA A 1 114 ? 19.629 -1.442 -6.116 1.00 97.75 114 ALA A N 1
ATOM 837 C CA . ALA A 1 114 ? 20.115 -0.187 -5.541 1.00 97.75 114 ALA A CA 1
ATOM 838 C C . ALA A 1 114 ? 20.938 -0.405 -4.258 1.00 97.75 114 ALA A C 1
ATOM 840 O O . ALA A 1 114 ? 21.924 0.297 -4.045 1.00 97.75 114 ALA A O 1
ATOM 841 N N . VAL A 1 115 ? 20.589 -1.405 -3.438 1.00 97.81 115 VAL A N 1
ATOM 842 C CA . VAL A 1 115 ? 21.406 -1.816 -2.286 1.00 97.81 115 VAL A CA 1
ATOM 843 C C . VAL A 1 115 ? 22.756 -2.376 -2.725 1.00 97.81 115 VAL A C 1
ATOM 845 O O . VAL A 1 115 ? 23.787 -1.961 -2.202 1.00 97.81 115 VAL A O 1
ATOM 848 N N . ARG A 1 116 ? 22.772 -3.295 -3.698 1.00 98.25 116 ARG A N 1
ATOM 849 C CA . ARG A 1 116 ? 24.021 -3.886 -4.214 1.00 98.25 116 ARG A CA 1
ATOM 850 C C . ARG A 1 116 ? 24.960 -2.849 -4.825 1.00 98.25 116 ARG A C 1
ATOM 852 O O . ARG A 1 116 ? 26.166 -2.966 -4.650 1.00 98.25 116 ARG A O 1
ATOM 859 N N . GLU A 1 117 ? 24.408 -1.839 -5.488 1.00 98.56 117 GLU A N 1
ATOM 860 C CA . GLU A 1 117 ? 25.172 -0.746 -6.103 1.00 98.56 117 GLU A CA 1
ATOM 861 C C . GLU A 1 117 ? 25.496 0.403 -5.126 1.00 98.56 117 GLU A C 1
ATOM 863 O O . GLU A 1 117 ? 26.111 1.392 -5.516 1.00 98.56 117 GLU A O 1
ATOM 868 N N . GLY A 1 118 ? 25.095 0.306 -3.852 1.00 96.81 118 GLY A N 1
ATOM 869 C CA . GLY A 1 118 ? 25.428 1.294 -2.819 1.00 96.81 118 GLY A CA 1
ATOM 870 C C . GLY A 1 118 ? 24.586 2.575 -2.829 1.00 96.81 118 GLY A C 1
ATOM 871 O O . GLY A 1 118 ? 24.914 3.521 -2.116 1.00 96.81 118 GLY A O 1
ATOM 872 N N . PHE A 1 119 ? 23.489 2.618 -3.587 1.00 96.94 119 PHE A N 1
ATOM 873 C CA . PHE A 1 119 ? 22.545 3.744 -3.595 1.00 96.94 119 PHE A CA 1
ATOM 874 C C . PHE A 1 119 ? 21.514 3.685 -2.460 1.00 96.94 119 PHE A C 1
ATOM 876 O O . PHE A 1 119 ? 20.906 4.702 -2.132 1.00 96.94 119 PHE A O 1
ATOM 883 N N . LEU A 1 120 ? 21.305 2.510 -1.858 1.00 96.38 120 LEU A N 1
ATOM 884 C CA . LEU A 1 120 ? 20.376 2.303 -0.747 1.00 96.38 120 LEU A CA 1
ATOM 885 C C . LEU A 1 120 ? 21.042 1.462 0.349 1.00 96.38 120 LEU A C 1
ATOM 887 O O . LEU A 1 120 ? 21.723 0.483 0.063 1.00 96.38 120 LEU A O 1
ATOM 891 N N . SER A 1 121 ? 20.843 1.806 1.621 1.00 96.12 121 SER A N 1
ATOM 892 C CA . SER A 1 121 ? 21.336 0.967 2.720 1.00 96.12 121 SER A CA 1
ATOM 893 C C . SER A 1 121 ? 20.405 -0.229 2.956 1.00 96.12 121 SER A C 1
ATOM 895 O O . SER A 1 121 ? 19.199 -0.160 2.704 1.00 96.12 121 SER A O 1
ATOM 897 N N . ILE A 1 122 ? 20.941 -1.326 3.503 1.00 95.62 122 ILE A N 1
ATOM 898 C CA . ILE A 1 122 ? 20.133 -2.493 3.906 1.00 95.62 122 ILE A CA 1
ATOM 899 C C . ILE A 1 122 ? 19.063 -2.082 4.929 1.00 95.62 122 ILE A C 1
ATOM 901 O O . ILE A 1 122 ? 17.921 -2.526 4.840 1.00 95.62 122 ILE A O 1
ATOM 905 N N . ALA A 1 123 ? 19.417 -1.194 5.861 1.00 92.94 123 ALA A N 1
ATOM 906 C CA . ALA A 1 123 ? 18.497 -0.642 6.848 1.00 92.94 123 ALA A CA 1
ATOM 907 C C . ALA A 1 123 ? 17.319 0.086 6.173 1.00 92.94 123 ALA A C 1
ATOM 909 O O . ALA A 1 123 ? 16.162 -0.236 6.430 1.00 92.94 123 ALA A O 1
ATOM 910 N N . HIS A 1 124 ? 17.581 1.001 5.234 1.00 93.75 124 HIS A N 1
ATOM 911 C CA . HIS A 1 124 ? 16.511 1.717 4.531 1.00 93.75 124 HIS A CA 1
ATOM 912 C C . HIS A 1 124 ? 15.671 0.788 3.650 1.00 93.75 124 HIS A C 1
ATOM 914 O O . HIS A 1 124 ? 14.456 0.950 3.564 1.00 93.75 124 HIS A O 1
ATOM 920 N N . ARG A 1 125 ? 16.269 -0.255 3.064 1.00 94.44 125 ARG A N 1
ATOM 921 C CA . ARG A 1 125 ? 15.525 -1.279 2.319 1.00 94.44 125 ARG A CA 1
ATOM 922 C C . ARG A 1 125 ? 14.505 -2.026 3.189 1.00 94.44 125 ARG A C 1
ATOM 924 O O . ARG A 1 125 ? 13.455 -2.428 2.679 1.00 94.44 125 ARG A O 1
ATOM 931 N N . GLN A 1 126 ? 14.787 -2.194 4.481 1.00 93.06 126 GLN A N 1
ATOM 932 C CA . GLN A 1 126 ? 13.894 -2.843 5.447 1.00 93.06 126 GLN A CA 1
ATOM 933 C C . GLN A 1 126 ? 12.711 -1.965 5.880 1.00 93.06 126 GLN A C 1
ATOM 935 O O . GLN A 1 126 ? 11.753 -2.506 6.431 1.00 93.06 126 GLN A O 1
ATOM 940 N N . LEU A 1 127 ? 12.715 -0.660 5.570 1.00 91.81 127 LEU A N 1
ATOM 941 C CA . LEU A 1 127 ? 11.556 0.224 5.781 1.00 91.81 127 LEU A CA 1
ATOM 942 C C . LEU A 1 127 ? 10.345 -0.184 4.930 1.00 91.81 127 LEU A C 1
ATOM 944 O O . LEU A 1 127 ? 9.218 0.192 5.242 1.00 91.81 127 LEU A O 1
ATOM 948 N N . MET A 1 128 ? 10.570 -0.967 3.870 1.00 91.06 128 MET A N 1
ATOM 949 C CA . MET A 1 128 ? 9.531 -1.465 2.975 1.00 91.06 128 MET A CA 1
ATOM 950 C C . MET A 1 128 ? 9.454 -3.003 2.999 1.00 91.06 128 MET A C 1
ATOM 952 O O . MET A 1 128 ? 9.872 -3.671 2.042 1.00 91.06 128 MET A O 1
ATOM 956 N N . PRO A 1 129 ? 8.937 -3.604 4.085 1.00 93.44 129 PRO A N 1
ATOM 957 C CA . PRO A 1 129 ? 8.634 -5.024 4.095 1.00 93.44 129 PRO A CA 1
ATOM 958 C C . PRO A 1 129 ? 7.481 -5.342 3.140 1.00 93.44 129 PRO A C 1
ATOM 960 O O . PRO A 1 129 ? 6.538 -4.563 2.998 1.00 93.44 129 PRO A O 1
ATOM 963 N N . SER A 1 130 ? 7.539 -6.511 2.510 1.00 96.25 130 SER A N 1
ATOM 964 C CA . SER A 1 130 ? 6.490 -7.013 1.621 1.00 96.25 130 SER A CA 1
ATOM 965 C C . SER A 1 130 ? 5.855 -8.276 2.188 1.00 96.25 130 SER A C 1
ATOM 967 O O . SER A 1 130 ? 6.568 -9.171 2.636 1.00 96.25 130 SER A O 1
ATOM 969 N N . GLU A 1 131 ? 4.535 -8.386 2.093 1.00 97.75 131 GLU A N 1
ATOM 970 C CA . GLU A 1 131 ? 3.777 -9.587 2.452 1.00 97.75 131 GLU A CA 1
ATOM 971 C C . GLU A 1 131 ? 2.781 -9.918 1.342 1.00 97.75 131 GLU A C 1
ATOM 973 O O . GLU A 1 131 ? 2.143 -9.025 0.796 1.00 97.75 131 GLU A O 1
ATOM 978 N N . HIS A 1 132 ? 2.600 -11.200 1.023 1.00 96.94 132 HIS A N 1
ATOM 979 C CA . HIS A 1 132 ? 1.604 -11.636 0.031 1.00 96.94 132 HIS A CA 1
ATOM 980 C C . HIS A 1 132 ? 0.189 -11.788 0.617 1.00 96.94 132 HIS A C 1
ATOM 982 O O . HIS A 1 132 ? -0.768 -11.979 -0.125 1.00 96.94 132 HIS A O 1
ATOM 988 N N . ASN A 1 133 ? 0.052 -11.746 1.945 1.00 96.56 133 ASN A N 1
ATOM 989 C CA . ASN A 1 133 ? -1.208 -11.955 2.650 1.00 96.56 133 ASN A CA 1
ATOM 990 C C . ASN A 1 133 ? -1.578 -10.705 3.460 1.00 96.56 133 ASN A C 1
ATOM 992 O O . ASN A 1 133 ? -0.757 -10.199 4.228 1.00 96.56 133 ASN A O 1
ATOM 996 N N . ALA A 1 134 ? -2.819 -10.237 3.305 1.00 97.38 134 ALA A N 1
ATOM 997 C CA . ALA A 1 134 ? -3.289 -8.995 3.912 1.00 97.38 134 ALA A CA 1
ATOM 998 C C . ALA A 1 134 ? -3.287 -9.043 5.449 1.00 97.38 134 ALA A C 1
ATOM 1000 O O . ALA A 1 134 ? -2.871 -8.075 6.084 1.00 97.38 134 ALA A O 1
ATOM 1001 N N . GLN A 1 135 ? -3.679 -10.176 6.046 1.00 97.50 135 GLN A N 1
ATOM 1002 C CA . GLN A 1 135 ? -3.654 -10.360 7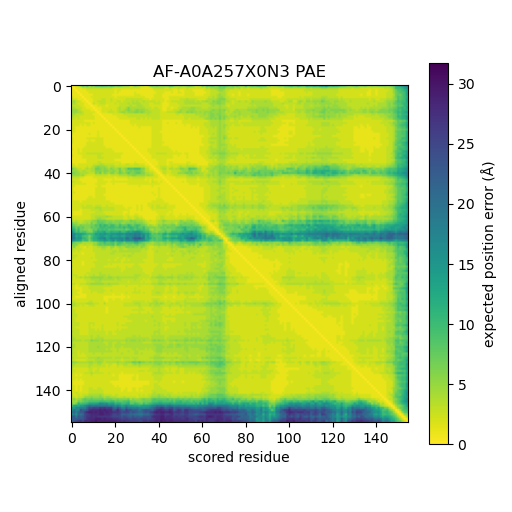.502 1.00 97.50 135 GLN A CA 1
ATOM 1003 C C . GLN A 1 135 ? -2.230 -10.269 8.050 1.00 97.50 135 GLN A C 1
ATOM 1005 O O . GLN A 1 135 ? -1.983 -9.488 8.963 1.00 97.50 135 GLN A O 1
ATOM 1010 N N . ARG A 1 136 ? -1.274 -10.994 7.452 1.00 97.56 136 ARG A N 1
ATOM 1011 C CA . ARG A 1 136 ? 0.133 -10.947 7.886 1.00 97.56 136 ARG A CA 1
ATOM 1012 C C . ARG A 1 136 ? 0.729 -9.549 7.781 1.00 97.56 136 ARG A C 1
ATOM 1014 O O . ARG A 1 136 ? 1.456 -9.135 8.682 1.00 97.56 136 ARG A O 1
ATOM 1021 N N . LEU A 1 137 ? 0.412 -8.820 6.708 1.00 97.69 137 LEU A N 1
ATOM 1022 C CA . LEU A 1 137 ? 0.847 -7.433 6.568 1.00 97.69 137 LEU A CA 1
ATOM 1023 C C . LEU A 1 137 ? 0.288 -6.570 7.697 1.00 97.69 137 LEU A C 1
ATOM 1025 O O . LEU A 1 137 ? 1.042 -5.848 8.345 1.00 97.69 137 LEU A O 1
ATOM 1029 N N . LEU A 1 138 ? -1.022 -6.650 7.937 1.00 97.25 138 LEU A N 1
ATOM 1030 C CA . LEU A 1 138 ? -1.681 -5.854 8.963 1.00 97.25 138 LEU A CA 1
ATOM 1031 C C . LEU A 1 138 ? -1.121 -6.164 10.354 1.00 97.25 138 LEU A C 1
ATOM 1033 O O . LEU A 1 138 ? -0.737 -5.236 11.062 1.00 97.25 138 LEU A O 1
ATOM 1037 N N . ASP A 1 139 ? -0.999 -7.442 10.712 1.00 96.75 139 ASP A N 1
ATOM 1038 C CA . ASP A 1 139 ? -0.445 -7.871 11.999 1.00 96.75 139 ASP A CA 1
ATOM 1039 C C . ASP A 1 139 ? 0.962 -7.305 12.200 1.00 96.75 139 ASP A C 1
ATOM 1041 O O . ASP A 1 139 ? 1.246 -6.693 13.229 1.00 96.75 139 ASP A O 1
ATOM 1045 N N . ARG A 1 140 ? 1.820 -7.410 11.178 1.00 95.31 140 ARG A N 1
ATOM 1046 C CA . ARG A 1 140 ? 3.180 -6.863 11.211 1.00 95.31 140 ARG A CA 1
ATOM 1047 C C . ARG A 1 140 ? 3.194 -5.356 11.467 1.00 95.31 140 ARG A C 1
ATOM 1049 O O . ARG A 1 140 ? 3.977 -4.887 12.293 1.00 95.31 140 ARG A O 1
ATOM 1056 N N . LEU A 1 141 ? 2.344 -4.596 10.773 1.00 94.69 141 LEU A N 1
ATOM 1057 C CA . LEU A 1 141 ? 2.258 -3.144 10.950 1.00 94.69 141 LEU A CA 1
ATOM 1058 C C . LEU A 1 141 ? 1.769 -2.784 12.356 1.00 94.69 141 LEU A C 1
ATOM 1060 O O . LEU A 1 141 ? 2.337 -1.901 12.994 1.00 94.69 141 LEU A O 1
ATOM 1064 N N . LEU A 1 142 ? 0.743 -3.469 12.861 1.00 94.19 142 LEU A N 1
ATOM 1065 C CA . LEU A 1 142 ? 0.178 -3.191 14.182 1.00 94.19 142 LEU A CA 1
ATOM 1066 C C . LEU A 1 142 ? 1.140 -3.573 15.310 1.00 94.19 142 LEU A C 1
ATOM 1068 O O . LEU A 1 142 ? 1.301 -2.800 16.255 1.00 94.19 142 LEU A O 1
ATOM 1072 N N . SER A 1 143 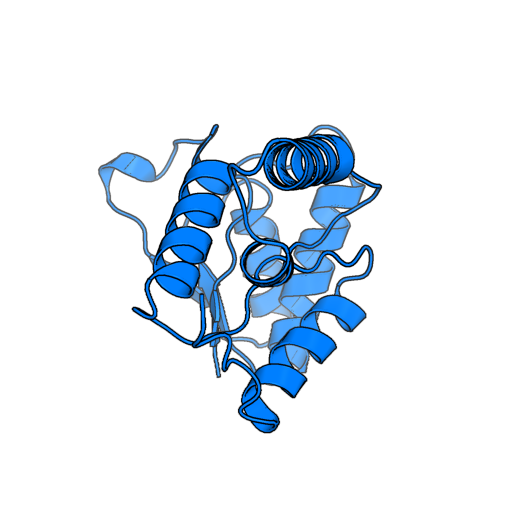? 1.835 -4.706 15.196 1.00 93.06 143 SER A N 1
ATOM 1073 C CA . SER A 1 143 ? 2.860 -5.109 16.161 1.00 93.06 143 SER A CA 1
ATOM 1074 C C . SER A 1 143 ? 4.010 -4.102 16.231 1.00 93.06 143 SER A C 1
ATOM 1076 O O . SER A 1 143 ? 4.426 -3.748 17.331 1.00 93.06 143 SER A O 1
ATOM 1078 N N . ALA A 1 144 ? 4.468 -3.563 15.096 1.00 88.69 144 ALA A N 1
ATOM 1079 C CA . ALA A 1 144 ? 5.532 -2.554 15.076 1.00 88.69 144 ALA A CA 1
ATOM 1080 C C . ALA A 1 144 ? 5.142 -1.253 15.808 1.00 88.69 144 ALA A C 1
ATOM 1082 O O . ALA A 1 144 ? 5.989 -0.614 16.433 1.00 88.69 144 ALA A O 1
ATOM 1083 N N . VAL A 1 145 ? 3.856 -0.875 15.790 1.00 85.56 145 VAL A N 1
ATOM 1084 C CA . VAL A 1 145 ? 3.356 0.263 16.584 1.00 85.56 145 VAL A CA 1
ATOM 1085 C C . VAL A 1 145 ? 3.429 -0.031 18.083 1.00 85.56 145 VAL A C 1
ATOM 1087 O O . VAL A 1 145 ? 3.824 0.843 18.852 1.00 85.56 145 VAL A O 1
ATOM 1090 N N . VAL A 1 146 ? 3.057 -1.244 18.504 1.00 79.31 146 VAL A N 1
ATOM 1091 C CA . VAL A 1 146 ? 3.035 -1.639 19.923 1.00 79.31 146 VAL A CA 1
ATOM 1092 C C . VAL A 1 146 ? 4.449 -1.762 20.496 1.00 79.31 146 VAL A C 1
ATOM 1094 O O . VAL A 1 146 ? 4.686 -1.313 21.615 1.00 79.31 146 VAL A O 1
ATOM 1097 N N . SER A 1 147 ? 5.391 -2.325 19.735 1.00 74.44 147 SER A N 1
ATOM 1098 C CA . SER A 1 147 ? 6.767 -2.551 20.195 1.00 74.44 147 SER A CA 1
ATOM 1099 C C . SER A 1 147 ? 7.622 -1.277 20.258 1.00 74.44 147 SER A C 1
ATOM 1101 O O . SER A 1 147 ? 8.683 -1.286 20.874 1.00 74.44 147 SER A O 1
ATOM 1103 N N . GLY A 1 148 ? 7.216 -0.183 19.600 1.00 66.50 148 GLY A N 1
ATOM 1104 C CA . GLY A 1 148 ? 8.051 1.021 19.459 1.00 66.50 148 GLY A CA 1
ATOM 1105 C C . GLY A 1 148 ? 9.316 0.811 18.607 1.00 66.50 148 GLY A C 1
ATOM 1106 O O . GLY A 1 148 ? 10.166 1.702 18.519 1.00 66.50 148 GLY A O 1
ATOM 1107 N N . GLU A 1 149 ? 9.441 -0.352 17.965 1.00 58.88 149 GLU A N 1
ATOM 1108 C CA . GLU A 1 149 ? 10.557 -0.748 17.111 1.00 58.88 149 GLU A CA 1
ATOM 1109 C C . GLU A 1 149 ? 10.429 -0.066 15.749 1.00 58.88 149 GLU A C 1
ATOM 1111 O O . GLU A 1 149 ? 9.898 -0.611 14.788 1.00 58.88 149 GLU A O 1
ATOM 1116 N N . ASN A 1 150 ? 10.906 1.173 15.672 1.00 54.22 150 ASN A N 1
ATOM 1117 C CA . ASN A 1 150 ? 11.228 1.797 14.390 1.00 54.22 150 ASN A CA 1
ATOM 1118 C C . ASN A 1 150 ? 12.418 2.763 14.541 1.00 54.22 150 ASN A C 1
ATOM 1120 O O . ASN A 1 150 ? 12.385 3.926 14.138 1.00 54.22 150 ASN A O 1
ATOM 1124 N N . SER A 1 151 ? 13.458 2.328 15.259 1.00 46.16 151 SER A N 1
ATOM 1125 C CA . SER A 1 151 ? 14.760 3.006 15.368 1.00 46.16 151 SER A CA 1
ATOM 1126 C C . SER A 1 151 ? 15.759 2.366 14.414 1.00 46.16 151 SER A C 1
ATOM 1128 O O . SER A 1 151 ? 16.558 1.530 14.820 1.00 46.16 151 SER A O 1
ATOM 1130 N N . LEU A 1 152 ? 15.738 2.798 13.158 1.00 53.25 152 LEU A N 1
ATOM 1131 C CA . LEU A 1 152 ? 16.937 2.792 12.326 1.00 53.25 152 LEU A CA 1
ATOM 1132 C C . LEU A 1 152 ? 17.492 4.218 12.355 1.00 53.25 152 LEU A C 1
ATOM 1134 O O . LEU A 1 152 ? 17.332 4.986 11.417 1.00 53.25 152 LEU A O 1
ATOM 1138 N N . HIS A 1 153 ? 18.057 4.601 13.498 1.00 49.00 153 HIS A N 1
ATOM 1139 C CA . HIS A 1 153 ? 18.904 5.784 13.600 1.00 49.00 153 HIS A CA 1
ATOM 1140 C C . HIS A 1 153 ? 20.324 5.278 13.776 1.00 49.00 153 HIS A C 1
ATOM 1142 O O . HIS A 1 153 ? 20.714 5.018 14.905 1.00 49.00 153 HIS A O 1
ATOM 1148 N N . GLU A 1 154 ? 21.012 5.060 12.655 1.00 44.00 154 GLU A N 1
ATOM 1149 C CA . GLU A 1 154 ? 22.472 5.129 12.494 1.00 44.00 154 GLU A CA 1
ATOM 1150 C C . GLU A 1 154 ? 22.846 4.601 11.098 1.00 44.00 154 GLU A C 1
ATOM 1152 O O . GLU A 1 154 ? 22.930 3.394 10.870 1.00 44.00 154 GLU A O 1
ATOM 1157 N N . ALA A 1 155 ? 23.030 5.533 10.160 1.00 39.25 155 ALA A N 1
ATOM 1158 C CA . ALA A 1 155 ? 23.969 5.453 9.039 1.00 39.25 155 ALA A CA 1
ATOM 1159 C C . ALA A 1 155 ? 24.231 6.875 8.528 1.00 39.25 155 ALA A C 1
ATOM 1161 O O . ALA A 1 155 ? 23.242 7.546 8.152 1.00 39.25 155 ALA A O 1
#

Foldseek 3Di:
DEDEDQDWLAADPDCLSLVQLLVLLLLCLLVVYAYEYQQECHHSVVSSNVSNVVNVHHYHHDHDPVCRPDGDCVSVVVLVVVLVCLVVPVDQQQEEEQCAVNPCVVVLVVVVVCCVVVNDPPLSSVSYYYDNHSNVRVVVRVVCVVVVPRDPPDD

Mean predicted aligned error: 4.58 Å

Radius of gyration: 15.52 Å; Cα contacts (8 Å, |Δi|>4): 236; chains: 1; bounding box: 45×31×36 Å

Nearest PDB structures (foldseek):
  5zbk-assembly1_A-2  TM=9.553E-01  e=4.497E-13  Pseudomonas aeruginosa PAO1
  1ydh-assembly1_B  TM=9.621E-01  e=1.607E-12  Arabidopsis thaliana
  5zbl-assembly2_D  TM=8.983E-01  e=9.913E-12  Corynebacterium glutamicum ATCC 13032
  5its-assembly2_C  TM=8.987E-01  e=2.317E-11  Corynebacterium glutamicum ATCC 13032
  5zbl-assembly1_B  TM=8.926E-01  e=6.917E-10  Corynebacterium glutamicum ATCC 13032

pLDDT: mean 90.92, std 11.9, range [39.25, 98.81]